Protein AF-A0A4S0JB21-F1 (afdb_monomer_lite)

Radius of gyration: 16.72 Å; chains: 1; bounding box: 45×34×40 Å

Sequence (137 aa):
QSRIVKLGFSGGGPAGYGLRRLLVDGSGNPKGILHHDERKGLASDRVVLVPGPENEVSTVRWIFNQFVKRRKTAVEIAAALNARGLVTEFGRPWTGECVGTILASEKYIGNSVWNRISHRLLQNRVRNPPGAFVRAD

pLDDT: mean 70.22, std 21.84, range [27.95, 97.19]

Structure (mmCIF, N/CA/C/O backbone):
data_AF-A0A4S0JB21-F1
#
_entry.id   AF-A0A4S0JB21-F1
#
loop_
_atom_site.group_PDB
_atom_site.id
_atom_site.type_symbol
_atom_site.label_atom_id
_atom_site.label_alt_id
_atom_site.label_comp_id
_atom_site.label_asym_id
_atom_site.label_entity_id
_atom_site.label_seq_id
_atom_site.pdbx_PDB_ins_code
_atom_site.Cartn_x
_atom_site.Cartn_y
_atom_site.Cartn_z
_atom_site.occupancy
_atom_site.B_iso_or_equiv
_atom_site.auth_seq_id
_atom_site.auth_comp_id
_atom_site.auth_asym_id
_atom_site.auth_atom_id
_atom_site.pdbx_PDB_model_num
ATOM 1 N N . GLN A 1 1 ? 19.695 9.927 -17.037 1.00 43.09 1 GLN A N 1
ATOM 2 C CA . GLN A 1 1 ? 18.755 8.783 -17.103 1.00 43.09 1 GLN A CA 1
ATOM 3 C C . GLN A 1 1 ? 17.298 9.240 -16.899 1.00 43.09 1 GLN A C 1
ATOM 5 O O . GLN A 1 1 ? 16.609 8.780 -16.003 1.00 43.09 1 GLN A O 1
ATOM 10 N N . SER A 1 2 ? 16.813 10.158 -17.742 1.00 39.12 2 SER A N 1
ATOM 11 C CA . SER A 1 2 ? 15.488 10.806 -17.646 1.00 39.12 2 SER A CA 1
ATOM 12 C C . SER A 1 2 ? 14.411 10.179 -18.548 1.00 39.12 2 SER A C 1
ATOM 14 O O . SER A 1 2 ? 13.246 10.553 -18.462 1.00 39.12 2 SER A O 1
ATOM 16 N N . ARG A 1 3 ? 14.779 9.228 -19.419 1.00 41.88 3 ARG A N 1
ATOM 17 C CA . ARG A 1 3 ? 13.874 8.648 -20.430 1.00 41.88 3 ARG A CA 1
ATOM 18 C C . ARG A 1 3 ? 13.065 7.444 -19.926 1.00 41.88 3 ARG A C 1
ATOM 20 O O . ARG A 1 3 ? 11.987 7.195 -20.437 1.00 41.88 3 ARG A O 1
ATOM 27 N N . ILE A 1 4 ? 13.558 6.728 -18.912 1.00 41.56 4 ILE A N 1
ATOM 28 C CA . ILE A 1 4 ? 12.954 5.475 -18.410 1.00 41.56 4 ILE A CA 1
ATOM 29 C C . ILE A 1 4 ? 11.757 5.756 -17.489 1.00 41.56 4 ILE A C 1
ATOM 31 O O . ILE A 1 4 ? 10.756 5.057 -17.544 1.00 41.56 4 ILE A O 1
ATOM 35 N N . VAL A 1 5 ? 11.828 6.824 -16.693 1.00 38.50 5 VAL A N 1
ATOM 36 C CA . VAL A 1 5 ? 10.748 7.234 -15.777 1.00 38.50 5 VAL A CA 1
ATOM 37 C C . VAL A 1 5 ? 9.552 7.827 -16.536 1.00 38.50 5 VAL A C 1
ATOM 39 O O . VAL A 1 5 ? 8.417 7.661 -16.112 1.00 38.50 5 VAL A O 1
ATOM 42 N N . LYS A 1 6 ? 9.790 8.454 -17.700 1.00 37.50 6 LYS A N 1
ATOM 43 C CA . LYS A 1 6 ? 8.733 9.000 -18.572 1.00 37.50 6 LYS A CA 1
ATOM 44 C C . LYS A 1 6 ? 7.831 7.932 -19.211 1.00 37.50 6 LYS A C 1
ATOM 46 O O . LYS A 1 6 ? 6.786 8.290 -19.728 1.00 37.50 6 LYS A O 1
ATOM 51 N N . LEU A 1 7 ? 8.245 6.664 -19.201 1.00 44.69 7 LEU A N 1
ATOM 52 C CA . LEU A 1 7 ? 7.552 5.553 -19.869 1.00 44.69 7 LEU A CA 1
ATOM 53 C C . LEU A 1 7 ? 6.791 4.637 -18.895 1.00 44.69 7 LEU A C 1
ATOM 55 O O . LEU A 1 7 ? 6.368 3.553 -19.273 1.00 44.69 7 LEU A O 1
ATOM 59 N N . GLY A 1 8 ? 6.640 5.052 -17.639 1.00 43.81 8 GLY A N 1
ATOM 60 C CA . GLY A 1 8 ? 5.791 4.346 -16.689 1.00 43.81 8 GLY A CA 1
ATOM 61 C C . GLY A 1 8 ? 6.456 3.193 -15.927 1.00 43.81 8 GLY A C 1
ATOM 62 O O . GLY A 1 8 ? 5.795 2.238 -15.524 1.00 43.81 8 GLY A O 1
ATOM 63 N N . PHE A 1 9 ? 7.775 3.261 -15.719 1.00 50.19 9 PHE A N 1
ATOM 64 C CA . PHE A 1 9 ? 8.541 2.140 -15.178 1.00 50.19 9 PHE A CA 1
ATOM 65 C C . PHE A 1 9 ? 9.016 2.351 -13.727 1.00 50.19 9 PHE A C 1
ATOM 67 O O . PHE A 1 9 ? 9.649 3.351 -13.389 1.00 50.19 9 PHE A O 1
ATOM 74 N N . SER A 1 10 ? 8.711 1.388 -12.852 1.00 53.31 10 SER A N 1
ATOM 75 C CA . SER A 1 10 ? 8.956 1.376 -11.406 1.00 53.31 10 SER A CA 1
ATOM 76 C C . SER A 1 10 ? 10.437 1.181 -11.056 1.00 53.31 10 SER A C 1
ATOM 78 O O . SER A 1 10 ? 11.051 0.147 -11.330 1.00 53.31 10 SER A O 1
ATOM 80 N N . GLY A 1 11 ? 11.022 2.197 -10.417 1.00 47.53 11 GLY A N 1
ATOM 81 C CA . GLY A 1 11 ? 12.382 2.186 -9.885 1.00 47.53 11 GLY A CA 1
ATOM 82 C C . GLY A 1 11 ? 12.466 1.487 -8.528 1.00 47.53 11 GLY A C 1
ATOM 83 O O . GLY A 1 11 ? 12.601 2.149 -7.509 1.00 47.53 11 GLY A O 1
ATOM 84 N N . GLY A 1 12 ? 12.379 0.157 -8.515 1.00 54.94 12 GLY A N 1
ATOM 85 C CA . GLY A 1 12 ? 12.972 -0.689 -7.465 1.00 54.94 12 GLY A CA 1
ATOM 86 C C . GLY A 1 12 ? 12.357 -0.688 -6.056 1.00 54.94 12 GLY A C 1
ATOM 87 O O . GLY A 1 12 ? 12.904 -1.370 -5.198 1.00 54.94 12 GLY A O 1
ATOM 88 N N . GLY A 1 13 ? 11.255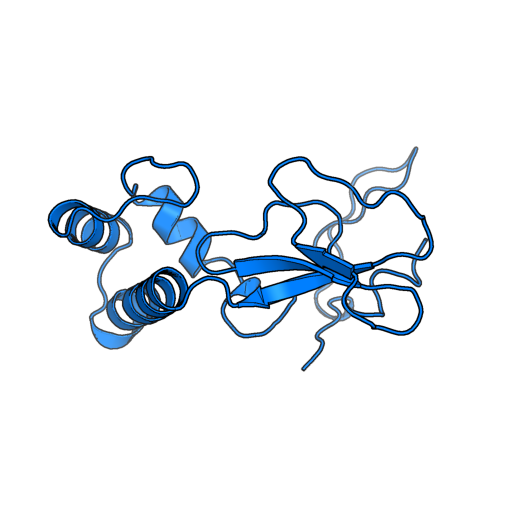 0.019 -5.792 1.00 62.56 13 GLY A N 1
ATOM 89 C CA . GLY A 1 13 ? 10.529 -0.079 -4.516 1.00 62.56 13 GLY A CA 1
ATOM 90 C C . GLY A 1 13 ? 9.603 -1.308 -4.436 1.00 62.56 13 GLY A C 1
ATOM 91 O O . GLY A 1 13 ? 9.268 -1.883 -5.478 1.00 62.56 13 GLY A O 1
ATOM 92 N N . PRO A 1 14 ? 9.153 -1.708 -3.229 1.00 67.12 14 PRO A N 1
ATOM 93 C CA . PRO A 1 14 ? 8.171 -2.779 -3.065 1.00 67.12 14 PRO A CA 1
ATOM 94 C C . PRO A 1 14 ? 6.847 -2.427 -3.759 1.00 67.12 14 PRO A C 1
ATOM 96 O O . PRO A 1 14 ? 6.443 -1.261 -3.801 1.00 67.12 14 PRO A O 1
ATOM 99 N N . ALA A 1 15 ? 6.154 -3.443 -4.285 1.00 73.19 15 ALA A N 1
ATOM 100 C CA . ALA A 1 15 ? 4.871 -3.256 -4.968 1.00 73.19 15 ALA A CA 1
ATOM 101 C C . ALA A 1 15 ? 3.828 -2.628 -4.030 1.00 73.19 15 ALA A C 1
ATOM 103 O O . ALA A 1 15 ? 3.137 -1.673 -4.390 1.00 73.19 15 ALA A O 1
ATOM 104 N N . GLY A 1 16 ? 3.805 -3.087 -2.778 1.00 82.38 16 GLY A N 1
ATOM 105 C CA . GLY A 1 16 ? 2.740 -2.842 -1.819 1.00 82.38 16 GLY A CA 1
ATOM 106 C C . GLY A 1 16 ? 1.627 -3.875 -1.917 1.00 82.38 16 GLY A C 1
ATOM 107 O O . GLY A 1 16 ? 1.407 -4.483 -2.964 1.00 82.38 16 GLY A O 1
ATOM 108 N N . TYR A 1 17 ? 0.909 -4.020 -0.813 1.00 85.56 17 TYR A N 1
ATOM 109 C CA . TYR A 1 17 ? -0.240 -4.902 -0.672 1.00 85.56 17 TYR A CA 1
ATOM 110 C C . TYR A 1 17 ? -1.274 -4.763 -1.802 1.00 85.56 17 TYR A C 1
ATOM 112 O O . TYR A 1 17 ? -1.765 -3.671 -2.069 1.00 85.56 17 TYR A O 1
ATOM 120 N N . GLY A 1 18 ? -1.645 -5.864 -2.460 1.00 84.44 18 GLY A N 1
ATOM 121 C CA . GLY A 1 18 ? -2.590 -5.840 -3.581 1.00 84.44 18 GLY A CA 1
ATOM 122 C C . GLY A 1 18 ? -1.996 -5.399 -4.917 1.00 84.44 18 GLY A C 1
ATOM 123 O O . GLY A 1 18 ? -2.740 -5.262 -5.887 1.00 84.44 18 GLY A O 1
ATOM 124 N N . LEU A 1 19 ? -0.677 -5.213 -5.003 1.00 84.06 19 LEU A N 1
ATOM 125 C CA . LEU A 1 19 ? 0.038 -4.895 -6.239 1.00 84.06 19 LEU A CA 1
ATOM 126 C C . LEU A 1 19 ? 1.179 -5.888 -6.479 1.00 84.06 19 LEU A C 1
ATOM 128 O O . LEU A 1 19 ? 1.686 -6.533 -5.558 1.00 84.06 19 LEU A O 1
ATOM 132 N N . ARG A 1 20 ? 1.604 -6.019 -7.735 1.00 84.31 20 ARG A N 1
ATOM 133 C CA . ARG A 1 20 ? 2.756 -6.830 -8.151 1.00 84.31 20 ARG A CA 1
ATOM 134 C C . ARG A 1 20 ? 3.663 -6.041 -9.082 1.00 84.31 20 ARG A C 1
ATOM 136 O O . ARG A 1 20 ? 3.207 -5.172 -9.819 1.00 84.31 20 ARG A O 1
ATOM 143 N N . ARG A 1 21 ? 4.960 -6.350 -9.039 1.00 83.38 21 ARG A N 1
ATOM 144 C CA . ARG A 1 21 ? 5.977 -5.795 -9.942 1.00 83.38 21 ARG A CA 1
ATOM 145 C C . ARG A 1 21 ? 6.089 -6.711 -11.155 1.00 83.38 21 ARG A C 1
ATOM 147 O O . ARG A 1 21 ? 6.723 -7.750 -11.062 1.00 83.38 21 ARG A O 1
ATOM 154 N N . LEU A 1 22 ? 5.486 -6.348 -12.277 1.00 78.44 22 LEU A N 1
ATOM 155 C CA . LEU A 1 22 ? 5.609 -7.093 -13.529 1.00 78.44 22 LEU A CA 1
ATOM 156 C C . LEU A 1 22 ? 6.830 -6.591 -14.306 1.00 78.44 22 LEU A C 1
ATOM 158 O O . LEU A 1 22 ? 6.912 -5.411 -14.638 1.00 78.44 22 LEU A O 1
ATOM 162 N N . LEU A 1 23 ? 7.777 -7.479 -14.596 1.00 78.81 23 LEU A N 1
ATOM 163 C CA . LEU A 1 23 ? 8.865 -7.238 -15.536 1.00 78.81 23 LEU A CA 1
ATOM 164 C C . LEU A 1 23 ? 8.306 -7.289 -16.960 1.00 78.81 23 LEU A C 1
ATOM 166 O O . LEU A 1 23 ? 7.667 -8.271 -17.337 1.00 78.81 23 LEU A O 1
ATOM 170 N N . VAL A 1 24 ? 8.584 -6.262 -17.754 1.00 72.75 24 VAL A N 1
ATOM 171 C CA . VAL A 1 24 ? 8.277 -6.207 -19.185 1.00 72.75 24 VAL A CA 1
ATOM 172 C C . VAL A 1 24 ? 9.548 -5.918 -19.984 1.00 72.75 24 VAL A C 1
ATOM 174 O O . VAL A 1 24 ? 10.487 -5.297 -19.473 1.00 72.75 24 VAL A O 1
ATOM 177 N N . ASP A 1 25 ? 9.614 -6.406 -21.219 1.00 71.69 25 ASP A N 1
ATOM 178 C CA . ASP A 1 25 ? 10.735 -6.143 -22.123 1.00 71.69 25 ASP A CA 1
ATOM 179 C C . ASP A 1 25 ? 10.706 -4.701 -22.684 1.00 71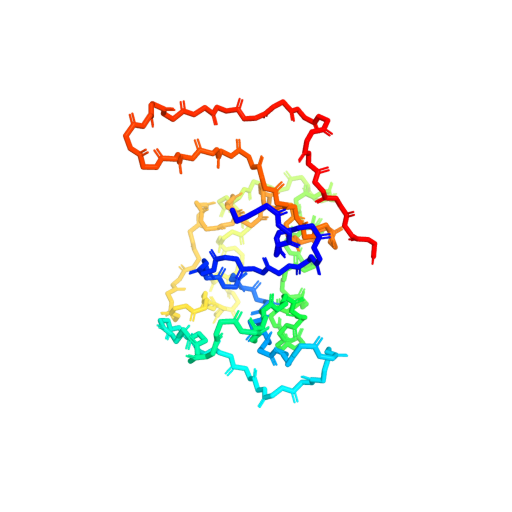.69 25 ASP A C 1
ATOM 181 O O . ASP A 1 25 ? 9.866 -3.873 -22.324 1.00 71.69 25 ASP A O 1
ATOM 185 N N . GLY A 1 26 ? 11.655 -4.374 -23.567 1.00 63.12 26 GLY A N 1
ATOM 186 C CA . GLY A 1 26 ? 11.712 -3.063 -24.226 1.00 63.12 26 GLY A CA 1
ATOM 187 C C . GLY A 1 26 ? 10.542 -2.769 -25.178 1.00 63.12 26 GLY A C 1
ATOM 188 O O . GLY A 1 26 ? 10.343 -1.606 -25.524 1.00 63.12 26 GLY A O 1
ATOM 189 N N . SER A 1 27 ? 9.784 -3.796 -25.564 1.00 64.44 27 SER A N 1
ATOM 190 C CA . SER A 1 27 ? 8.606 -3.740 -26.436 1.00 64.44 27 SER A CA 1
ATOM 191 C C . SER A 1 27 ? 7.291 -3.730 -25.643 1.00 64.44 27 SER A C 1
ATOM 193 O O . SER A 1 27 ? 6.231 -3.538 -26.229 1.00 64.44 27 SER A O 1
ATOM 195 N N . GLY A 1 28 ? 7.350 -3.908 -24.317 1.00 58.78 28 GLY A N 1
ATOM 196 C CA . GLY A 1 28 ? 6.191 -3.956 -23.427 1.00 58.78 28 GLY A CA 1
ATOM 197 C C . GLY A 1 28 ? 5.628 -5.358 -23.175 1.00 58.78 28 GLY A C 1
ATOM 198 O O . GLY A 1 28 ? 4.615 -5.474 -22.489 1.00 58.78 28 GLY A O 1
ATOM 199 N N . ASN A 1 29 ? 6.268 -6.425 -23.664 1.00 68.75 29 ASN A N 1
ATOM 200 C CA . ASN A 1 29 ? 5.788 -7.788 -23.438 1.00 68.75 29 ASN A CA 1
ATOM 201 C C . ASN A 1 29 ? 6.099 -8.257 -22.009 1.00 68.75 29 ASN A C 1
ATOM 203 O O . ASN A 1 29 ? 7.217 -8.039 -21.527 1.00 68.75 29 ASN A O 1
ATOM 207 N N . PRO A 1 30 ? 5.158 -8.937 -21.330 1.00 73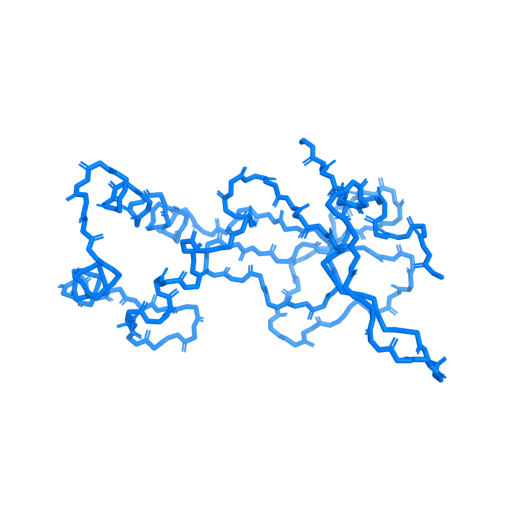.50 30 PRO A N 1
ATOM 208 C CA . PRO A 1 30 ? 5.370 -9.459 -19.986 1.00 73.50 30 PRO A CA 1
ATOM 209 C C . PRO A 1 30 ? 6.424 -10.571 -19.975 1.00 73.50 30 PRO A C 1
ATOM 211 O O . PRO A 1 30 ? 6.335 -11.537 -20.728 1.00 73.50 30 PRO A O 1
ATOM 214 N N . LYS A 1 31 ? 7.407 -10.448 -19.078 1.00 77.00 31 LYS A N 1
ATOM 215 C CA . LYS A 1 31 ? 8.463 -11.449 -18.844 1.00 77.00 31 LYS A CA 1
ATOM 216 C C . LYS A 1 31 ? 8.241 -12.258 -17.568 1.00 77.00 31 LYS A C 1
ATOM 218 O O . LYS A 1 31 ? 8.690 -13.393 -17.489 1.00 77.00 31 LYS A O 1
ATOM 223 N N . GLY A 1 32 ? 7.582 -11.675 -16.568 1.00 81.25 32 GLY A N 1
ATOM 224 C CA . GLY A 1 32 ? 7.302 -12.349 -15.299 1.00 81.25 32 GLY A CA 1
ATOM 225 C C . GLY A 1 32 ? 7.162 -11.388 -14.126 1.00 81.25 32 GLY A C 1
ATOM 226 O O . GLY A 1 32 ? 7.455 -10.200 -14.240 1.00 81.25 32 GLY A O 1
ATOM 227 N N . ILE A 1 33 ? 6.695 -11.895 -12.988 1.00 82.81 33 ILE A N 1
ATOM 228 C CA . ILE A 1 33 ? 6.575 -11.112 -11.755 1.00 82.81 33 ILE A CA 1
ATOM 229 C C . ILE A 1 33 ? 7.924 -11.102 -11.035 1.00 82.81 33 ILE A C 1
ATOM 231 O O . ILE A 1 33 ? 8.498 -12.156 -10.802 1.00 82.81 33 ILE A O 1
ATOM 235 N N . LEU A 1 34 ? 8.406 -9.914 -10.667 1.00 78.94 34 LEU A N 1
ATOM 236 C CA . LEU A 1 34 ? 9.540 -9.754 -9.764 1.00 78.94 34 LEU A CA 1
ATOM 237 C C . LEU A 1 34 ? 9.065 -9.890 -8.321 1.00 78.94 34 LEU A C 1
ATOM 239 O O . LEU A 1 34 ? 8.232 -9.103 -7.848 1.00 78.94 34 LEU A O 1
ATOM 243 N N . HIS A 1 35 ? 9.647 -10.845 -7.613 1.00 76.50 35 HIS A N 1
ATOM 244 C CA . HIS A 1 35 ? 9.463 -11.028 -6.186 1.00 76.50 35 HIS A CA 1
ATOM 245 C C . HIS A 1 35 ? 10.171 -9.929 -5.378 1.00 76.50 35 HIS A C 1
ATOM 247 O O . HIS A 1 35 ? 10.782 -8.989 -5.908 1.00 76.50 35 HIS A O 1
ATOM 253 N N . HIS A 1 36 ? 10.014 -10.004 -4.057 1.00 66.62 36 HIS A N 1
ATOM 254 C CA . HIS A 1 36 ? 10.733 -9.139 -3.131 1.00 66.62 36 HIS A CA 1
ATOM 255 C C . HIS A 1 36 ? 12.245 -9.243 -3.390 1.00 66.62 36 HIS A C 1
ATOM 257 O O . HIS A 1 36 ? 12.743 -10.323 -3.688 1.00 66.62 36 HIS A O 1
ATOM 263 N N . ASP A 1 37 ? 12.943 -8.107 -3.364 1.00 67.44 37 ASP A N 1
ATOM 264 C CA . ASP A 1 37 ? 14.381 -7.958 -3.653 1.00 67.44 37 ASP A CA 1
ATOM 265 C C . ASP A 1 37 ? 14.879 -8.334 -5.057 1.00 67.44 37 ASP A C 1
ATOM 267 O O . ASP A 1 37 ? 16.007 -7.988 -5.421 1.00 67.44 37 ASP A O 1
ATOM 271 N N . GLU A 1 38 ? 14.034 -8.915 -5.908 1.00 70.94 38 GLU A N 1
ATOM 272 C CA . GLU A 1 38 ? 14.410 -9.185 -7.288 1.00 70.94 38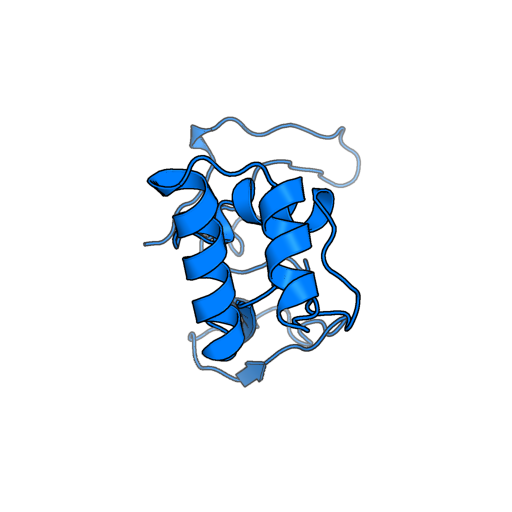 GLU A CA 1
ATOM 273 C C . GLU A 1 38 ? 14.541 -7.890 -8.097 1.00 70.94 38 GLU A C 1
ATOM 275 O O . GLU A 1 38 ? 13.709 -6.962 -8.057 1.00 70.94 38 GLU A O 1
ATOM 280 N N . ARG A 1 39 ? 15.628 -7.831 -8.864 1.00 66.75 39 ARG A N 1
ATOM 281 C CA . ARG A 1 39 ? 15.978 -6.718 -9.743 1.00 66.75 39 ARG A CA 1
ATOM 282 C C . ARG A 1 39 ? 15.949 -7.202 -11.182 1.00 66.75 39 ARG A C 1
ATOM 284 O O . ARG A 1 39 ? 16.258 -8.351 -11.474 1.00 66.75 39 ARG A O 1
ATOM 291 N N . LYS A 1 40 ? 15.620 -6.294 -12.096 1.00 69.44 40 LYS A N 1
ATOM 292 C CA . LYS A 1 40 ? 15.747 -6.570 -13.526 1.00 69.44 40 LYS A CA 1
ATOM 293 C C . LYS A 1 40 ? 17.208 -6.880 -13.875 1.00 69.44 40 LYS A C 1
ATOM 295 O O . LYS A 1 40 ? 18.105 -6.162 -13.434 1.00 69.44 40 LYS A O 1
ATOM 300 N N . GLY A 1 41 ? 17.427 -7.914 -14.683 1.00 67.75 41 GLY A N 1
ATOM 301 C CA . GLY A 1 41 ? 18.764 -8.284 -15.154 1.00 67.75 41 GLY A CA 1
ATOM 302 C C . GLY A 1 41 ? 19.265 -7.392 -16.292 1.00 67.75 41 GLY A C 1
ATOM 303 O O . GLY A 1 41 ? 20.449 -7.080 -16.358 1.00 67.75 41 GLY A O 1
ATOM 304 N N . LEU A 1 42 ? 18.364 -6.928 -17.166 1.00 67.88 42 LEU A N 1
ATOM 305 C CA . LEU A 1 42 ? 18.717 -6.090 -18.313 1.00 67.88 42 LEU A CA 1
ATOM 306 C C . LEU A 1 42 ? 18.338 -4.622 -18.092 1.00 67.88 42 LEU A C 1
ATOM 308 O O . LEU A 1 42 ? 17.294 -4.279 -17.531 1.00 67.88 42 LEU A O 1
ATOM 312 N N . ALA A 1 43 ? 19.176 -3.718 -18.598 1.00 66.69 43 ALA A N 1
ATOM 313 C CA . ALA A 1 43 ? 18.899 -2.285 -18.562 1.00 66.69 43 ALA A CA 1
ATOM 314 C C . ALA A 1 43 ? 17.700 -1.891 -19.450 1.00 66.69 43 ALA A C 1
ATOM 316 O O . ALA A 1 43 ? 16.997 -0.925 -19.123 1.00 66.69 43 ALA A O 1
ATOM 317 N N . SER A 1 44 ? 17.469 -2.633 -20.541 1.00 68.19 44 SER A N 1
ATOM 318 C CA . SER A 1 44 ? 16.340 -2.480 -21.470 1.00 68.19 44 SER A CA 1
ATOM 319 C C . SER A 1 44 ? 15.013 -2.861 -20.828 1.00 68.19 44 SER A C 1
ATOM 321 O O . SER A 1 44 ? 14.043 -2.132 -21.021 1.00 68.19 44 SER A O 1
ATOM 323 N N . ASP A 1 45 ? 15.008 -3.910 -20.004 1.00 67.44 45 ASP A N 1
ATOM 324 C CA . ASP A 1 45 ? 13.831 -4.353 -19.269 1.00 67.44 45 ASP A CA 1
ATOM 325 C C . ASP A 1 45 ? 13.297 -3.251 -18.354 1.00 67.44 45 ASP A C 1
ATOM 327 O O . ASP A 1 45 ? 13.996 -2.320 -17.908 1.00 67.44 45 ASP A O 1
ATOM 331 N N . ARG A 1 46 ? 12.013 -3.378 -18.070 1.00 66.88 46 ARG A N 1
ATOM 332 C CA . ARG A 1 46 ? 11.187 -2.387 -17.416 1.00 66.88 46 ARG A CA 1
ATOM 333 C C . ARG A 1 46 ? 10.273 -3.052 -16.398 1.00 66.88 46 ARG A C 1
ATOM 335 O O . ARG A 1 46 ? 10.033 -4.244 -16.481 1.00 66.88 46 ARG A O 1
ATOM 342 N N . VAL A 1 47 ? 9.790 -2.301 -15.413 1.00 70.88 47 VAL A N 1
ATOM 343 C CA . VAL A 1 47 ? 8.928 -2.847 -14.352 1.00 70.88 47 VAL A CA 1
ATOM 344 C C . VAL A 1 47 ? 7.660 -2.019 -14.280 1.00 70.88 47 VAL A C 1
ATOM 346 O O . VAL A 1 47 ? 7.765 -0.811 -14.125 1.00 70.88 47 VAL A O 1
ATOM 349 N N . VAL A 1 48 ? 6.488 -2.632 -14.350 1.00 72.00 48 VAL A N 1
ATOM 350 C CA . VAL A 1 48 ? 5.189 -1.963 -14.179 1.00 72.00 48 VAL A CA 1
ATOM 351 C C . VAL A 1 48 ? 4.478 -2.512 -12.943 1.00 72.00 48 VAL A C 1
ATOM 353 O O . VAL A 1 48 ? 4.751 -3.635 -12.515 1.00 72.00 48 VAL A O 1
ATOM 356 N N . LEU A 1 49 ? 3.612 -1.708 -12.322 1.00 75.06 49 LEU A N 1
ATOM 357 C CA . LEU A 1 49 ? 2.758 -2.179 -11.233 1.00 75.06 49 LEU A CA 1
ATOM 358 C C . LEU A 1 49 ? 1.455 -2.705 -11.821 1.00 75.06 49 LEU A C 1
ATOM 360 O O . LEU A 1 49 ? 0.768 -1.989 -12.540 1.00 75.06 49 LEU A O 1
ATOM 364 N N . VAL A 1 50 ? 1.126 -3.948 -11.498 1.00 74.50 50 VAL A N 1
ATOM 365 C CA . VAL A 1 50 ? -0.135 -4.580 -11.893 1.00 74.50 50 VAL A CA 1
ATOM 366 C C . VAL A 1 50 ? -0.926 -4.982 -10.652 1.00 74.50 50 VAL A C 1
ATOM 368 O O . VAL A 1 50 ? -0.323 -5.172 -9.589 1.00 74.50 50 VAL A O 1
ATOM 371 N N . PRO A 1 51 ? -2.260 -5.114 -10.751 1.00 79.00 51 PRO A N 1
ATOM 372 C CA . PRO A 1 51 ? -3.060 -5.682 -9.677 1.00 79.00 51 PRO A CA 1
ATOM 373 C C . PRO A 1 51 ? -2.519 -7.049 -9.246 1.00 79.00 51 PRO A C 1
ATOM 375 O O . PRO A 1 51 ? -2.133 -7.874 -10.076 1.00 79.00 51 PRO A O 1
ATOM 378 N N . GLY A 1 52 ? -2.457 -7.263 -7.935 1.00 82.69 52 GLY A N 1
ATOM 379 C CA . GLY A 1 52 ? -2.138 -8.559 -7.353 1.00 82.69 52 GLY A CA 1
ATOM 380 C C . GLY A 1 52 ? -3.353 -9.489 -7.276 1.00 82.69 52 GLY A C 1
ATOM 381 O O . GLY A 1 52 ? -4.356 -9.269 -7.954 1.00 82.69 52 GLY A O 1
ATOM 382 N N . PRO A 1 53 ? -3.273 -10.526 -6.429 1.00 86.69 53 PRO A N 1
ATOM 383 C CA . PRO A 1 53 ? -4.371 -11.434 -6.140 1.00 86.69 53 PRO A CA 1
ATOM 384 C C . PRO A 1 53 ? -5.657 -10.697 -5.762 1.00 86.69 53 PRO A C 1
ATOM 386 O O . PRO A 1 53 ? -5.640 -9.709 -5.022 1.00 86.69 53 PRO A O 1
ATOM 389 N N . GLU A 1 54 ? -6.787 -11.197 -6.257 1.00 80.75 54 GLU A N 1
ATOM 390 C CA . GLU A 1 54 ? -8.084 -10.532 -6.128 1.00 80.75 54 GLU A CA 1
ATOM 391 C C . GLU A 1 54 ? -8.509 -10.320 -4.668 1.00 80.75 54 GLU A C 1
ATOM 393 O O . GLU A 1 54 ? -9.121 -9.302 -4.341 1.00 80.75 54 GLU A O 1
ATOM 398 N N . ASN A 1 55 ? -8.128 -11.227 -3.767 1.00 86.62 55 ASN A N 1
ATOM 399 C CA . ASN A 1 55 ? -8.350 -11.095 -2.328 1.00 86.62 55 ASN A CA 1
ATOM 400 C C . ASN A 1 55 ? -7.610 -9.883 -1.732 1.00 86.62 55 ASN A C 1
ATOM 402 O O . ASN A 1 55 ? -8.186 -9.133 -0.936 1.00 86.62 55 ASN A O 1
ATOM 406 N N . GLU A 1 56 ? -6.361 -9.645 -2.136 1.00 89.88 56 GLU A N 1
ATOM 407 C CA . GLU A 1 56 ? -5.591 -8.482 -1.686 1.00 89.88 56 GLU A CA 1
ATOM 408 C C . GLU A 1 56 ? -6.162 -7.189 -2.282 1.00 89.88 56 GLU A C 1
ATOM 410 O O . GLU A 1 56 ? -6.396 -6.219 -1.560 1.00 89.88 56 GLU A O 1
ATOM 415 N N . VAL A 1 57 ? -6.469 -7.183 -3.584 1.00 86.25 57 VAL A N 1
ATOM 416 C CA . VAL A 1 57 ? -7.071 -6.028 -4.275 1.00 86.25 57 VAL A CA 1
ATOM 417 C C . VAL A 1 57 ? -8.419 -5.657 -3.649 1.00 86.25 57 VAL A C 1
ATOM 419 O O . VAL A 1 57 ? -8.696 -4.484 -3.388 1.00 86.25 57 VAL A O 1
ATOM 422 N N . SER A 1 58 ? -9.255 -6.652 -3.355 1.00 85.44 58 SER A N 1
ATOM 423 C CA . SER A 1 58 ? -10.547 -6.460 -2.689 1.00 85.44 58 SER A CA 1
ATOM 424 C C . SER A 1 58 ? -10.385 -5.898 -1.280 1.00 85.44 58 SER A C 1
ATOM 426 O O . SER A 1 58 ? -11.151 -5.024 -0.871 1.00 85.44 58 SER A O 1
ATOM 428 N N . THR A 1 59 ? -9.348 -6.323 -0.561 1.00 91.44 59 THR A N 1
ATOM 429 C CA . THR A 1 59 ? -9.006 -5.778 0.757 1.00 91.44 59 THR A CA 1
ATOM 430 C C . THR A 1 59 ? -8.587 -4.310 0.663 1.00 91.44 59 THR A C 1
ATOM 432 O O . THR A 1 59 ? -9.076 -3.496 1.445 1.00 91.44 59 THR A O 1
ATOM 435 N N . VAL A 1 60 ?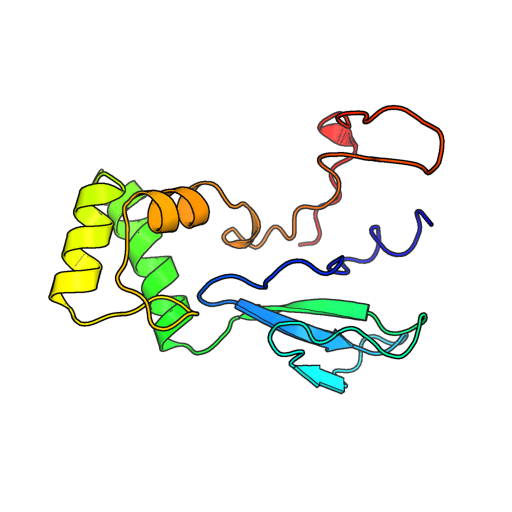 -7.777 -3.924 -0.330 1.00 89.19 60 VAL A N 1
ATOM 436 C CA . VAL A 1 60 ? -7.433 -2.510 -0.569 1.00 89.19 60 VAL A CA 1
ATOM 437 C C . VAL A 1 60 ? -8.684 -1.682 -0.866 1.00 89.19 60 VAL A C 1
ATOM 439 O O . VAL A 1 60 ? -8.910 -0.654 -0.225 1.00 89.19 60 VAL A O 1
ATOM 442 N N . ARG A 1 61 ? -9.552 -2.140 -1.777 1.00 87.44 61 ARG A N 1
ATOM 443 C CA . ARG A 1 61 ? -10.831 -1.461 -2.065 1.00 87.44 61 ARG A CA 1
ATOM 444 C C . ARG A 1 61 ? -11.684 -1.310 -0.807 1.00 87.44 61 ARG A C 1
ATOM 446 O O . ARG A 1 61 ? -12.292 -0.261 -0.587 1.00 87.44 61 ARG A O 1
ATOM 453 N N . TRP A 1 62 ? -11.713 -2.341 0.035 1.00 92.56 62 TRP A N 1
ATOM 454 C CA . TRP A 1 62 ? -12.425 -2.309 1.304 1.00 92.56 62 TRP A CA 1
ATOM 455 C C . TRP A 1 62 ? -11.834 -1.272 2.272 1.00 92.56 62 TRP A C 1
ATOM 457 O O . TRP A 1 62 ? -12.604 -0.503 2.848 1.00 92.56 62 TRP A O 1
ATOM 467 N N . ILE A 1 63 ? -10.504 -1.180 2.400 1.00 91.94 63 ILE A N 1
ATOM 468 C CA . ILE A 1 63 ? -9.809 -0.168 3.219 1.00 91.94 63 ILE A CA 1
ATOM 469 C C . ILE A 1 63 ? -10.233 1.246 2.804 1.00 91.94 63 ILE A C 1
ATOM 471 O O . ILE A 1 63 ? -10.704 2.019 3.642 1.00 91.94 63 ILE A O 1
ATOM 475 N N . PHE A 1 64 ? -10.147 1.568 1.509 1.00 88.12 64 PHE A N 1
ATOM 476 C CA . PHE A 1 64 ? -10.559 2.880 0.999 1.00 88.12 64 PHE A CA 1
ATOM 477 C C . PHE A 1 64 ? -12.047 3.148 1.243 1.00 88.12 64 PHE A C 1
ATOM 479 O O . PHE A 1 64 ? -12.420 4.253 1.629 1.00 88.12 64 PHE A O 1
ATOM 486 N N . ASN A 1 65 ? -12.911 2.141 1.095 1.00 89.62 65 ASN A N 1
ATOM 487 C CA . ASN A 1 65 ? -14.333 2.277 1.401 1.00 89.62 65 ASN A CA 1
ATOM 488 C C . ASN A 1 65 ? -14.581 2.593 2.887 1.00 89.62 65 ASN A C 1
ATOM 490 O O . ASN A 1 65 ? -15.374 3.484 3.194 1.00 89.62 65 ASN A O 1
ATOM 494 N N . GLN A 1 66 ? -13.888 1.913 3.809 1.00 92.25 66 GLN A N 1
ATOM 495 C CA . GLN A 1 66 ? -14.003 2.195 5.242 1.00 92.25 66 GLN A CA 1
ATOM 496 C C . GLN A 1 66 ? -13.537 3.610 5.588 1.00 92.25 66 GLN A C 1
ATOM 498 O O . GLN A 1 66 ? -14.189 4.296 6.372 1.00 92.25 66 GLN A O 1
ATOM 503 N N . PHE A 1 67 ? -12.443 4.061 4.982 1.00 91.25 67 PHE A N 1
ATOM 504 C CA . PHE A 1 67 ? -11.922 5.397 5.226 1.00 91.25 67 PHE A CA 1
ATOM 505 C C . PHE A 1 67 ? -12.843 6.483 4.645 1.00 91.25 67 PHE A C 1
ATOM 507 O O . PHE A 1 67 ? -13.270 7.393 5.352 1.00 91.25 67 PHE A O 1
ATOM 514 N N . VAL A 1 68 ? -13.222 6.362 3.368 1.00 88.50 68 VAL A N 1
ATOM 515 C CA . VAL A 1 68 ? -13.987 7.393 2.649 1.00 88.50 68 VAL A CA 1
ATOM 516 C C . VAL A 1 68 ? -15.457 7.408 3.063 1.00 88.50 68 VAL A C 1
ATOM 518 O O . VAL A 1 68 ? -15.979 8.462 3.416 1.00 88.50 68 VAL A O 1
ATOM 521 N N . LYS A 1 69 ? -16.136 6.252 3.027 1.00 88.88 69 LYS A N 1
ATOM 522 C CA . LYS A 1 69 ? -17.589 6.172 3.260 1.00 88.88 69 LYS A CA 1
ATOM 523 C C . LYS A 1 69 ? -17.946 6.044 4.733 1.00 88.88 69 LYS A C 1
ATOM 525 O O . LYS A 1 69 ? -18.982 6.547 5.148 1.00 88.88 69 LYS A O 1
ATOM 530 N N . ARG A 1 70 ? -17.130 5.330 5.514 1.00 90.25 70 ARG A N 1
ATOM 531 C CA . ARG A 1 70 ? -17.412 5.060 6.936 1.00 90.25 70 ARG A CA 1
ATOM 532 C C . ARG A 1 70 ? -16.627 5.957 7.893 1.00 90.25 70 ARG A C 1
ATOM 534 O O . ARG A 1 70 ? -16.848 5.845 9.090 1.00 90.25 70 ARG A O 1
ATOM 541 N N . ARG A 1 71 ? -15.749 6.832 7.378 1.00 92.75 71 ARG A N 1
ATOM 542 C CA . ARG A 1 71 ? -14.934 7.787 8.155 1.00 92.75 71 ARG A CA 1
ATOM 543 C C . ARG A 1 71 ? -14.109 7.137 9.272 1.00 92.75 71 ARG A C 1
ATOM 545 O O . ARG A 1 71 ? -13.772 7.799 10.246 1.00 92.75 71 ARG A O 1
ATOM 552 N N . LYS A 1 72 ? -13.771 5.852 9.124 1.00 93.69 72 LYS A N 1
ATOM 553 C CA . LYS A 1 72 ? -12.950 5.132 10.103 1.00 93.69 72 LYS A CA 1
ATOM 554 C C . LYS A 1 72 ? -11.507 5.611 10.056 1.00 93.69 72 LYS A C 1
ATOM 556 O O . LYS A 1 72 ? -10.965 5.875 8.982 1.00 93.69 72 LYS A O 1
ATOM 561 N N . THR A 1 73 ? -10.870 5.649 11.214 1.00 95.81 73 THR A N 1
ATOM 562 C CA . THR A 1 73 ? -9.440 5.910 11.363 1.00 95.81 73 THR A CA 1
ATOM 563 C C . THR A 1 73 ? -8.604 4.723 10.880 1.00 95.81 73 THR A C 1
ATOM 565 O O . THR A 1 73 ? -9.066 3.581 10.821 1.00 95.81 73 THR A O 1
ATOM 568 N N . ALA A 1 74 ? -7.329 4.971 10.570 1.00 94.06 74 ALA A N 1
ATOM 569 C CA . ALA A 1 74 ? -6.407 3.913 10.158 1.00 94.06 74 ALA A CA 1
ATOM 570 C C . ALA A 1 74 ? -6.252 2.810 11.227 1.00 94.06 74 ALA A C 1
ATOM 572 O O . ALA A 1 74 ? -6.115 1.637 10.882 1.00 94.06 74 ALA A O 1
ATOM 573 N N . VAL A 1 75 ? -6.331 3.170 12.514 1.00 96.81 75 VAL A N 1
ATOM 574 C CA . VAL A 1 75 ? -6.255 2.227 13.643 1.00 96.81 75 VAL A CA 1
ATOM 575 C C . VAL A 1 75 ? -7.494 1.332 13.705 1.00 96.81 75 VAL A C 1
ATOM 577 O O . VAL A 1 75 ? -7.361 0.116 13.808 1.00 96.81 75 VAL A O 1
ATOM 580 N N . GLU A 1 76 ? -8.696 1.897 13.569 1.00 96.69 76 GLU A N 1
ATOM 581 C CA . GLU A 1 76 ? -9.944 1.116 13.545 1.00 96.69 76 GLU A CA 1
ATOM 582 C C . GLU A 1 76 ? -10.010 0.174 12.340 1.00 96.69 76 GLU A C 1
ATOM 584 O O . GLU A 1 76 ? -10.490 -0.956 12.441 1.00 96.69 76 GLU A O 1
ATOM 589 N N . ILE A 1 77 ? -9.513 0.627 11.186 1.00 96.69 77 ILE A N 1
ATOM 590 C CA . ILE A 1 77 ? -9.414 -0.205 9.986 1.00 96.69 77 ILE A CA 1
ATOM 591 C C . ILE A 1 77 ? -8.431 -1.358 10.223 1.00 96.69 77 ILE A C 1
ATOM 593 O O . ILE A 1 77 ? -8.770 -2.500 9.917 1.00 96.69 77 ILE A O 1
ATOM 597 N N . ALA A 1 78 ? -7.257 -1.095 10.804 1.00 96.50 78 ALA A N 1
ATOM 598 C CA . ALA A 1 78 ? -6.277 -2.131 11.128 1.00 96.50 78 ALA A CA 1
ATOM 599 C C . ALA A 1 78 ? -6.844 -3.175 12.104 1.00 96.50 78 ALA A C 1
ATOM 601 O O . ALA A 1 78 ? -6.728 -4.375 11.860 1.00 96.50 78 ALA A O 1
ATOM 602 N N . ALA A 1 79 ? -7.534 -2.732 13.159 1.00 97.19 79 ALA A N 1
ATOM 603 C CA . ALA A 1 79 ? -8.200 -3.623 14.106 1.00 97.19 79 ALA A CA 1
ATOM 604 C C . ALA A 1 79 ? -9.246 -4.514 13.413 1.00 97.19 79 ALA A C 1
ATOM 606 O O . ALA A 1 79 ? -9.285 -5.721 13.640 1.00 97.19 79 ALA A O 1
ATOM 607 N N . ALA A 1 80 ? -10.048 -3.945 12.509 1.00 96.75 80 ALA A N 1
ATOM 608 C CA . ALA A 1 80 ? -11.045 -4.696 11.754 1.00 96.75 80 ALA A CA 1
ATOM 609 C C . ALA A 1 80 ? -10.433 -5.701 10.757 1.00 96.75 80 ALA A C 1
ATOM 611 O O . ALA A 1 80 ? -11.029 -6.750 10.520 1.00 96.75 80 ALA A O 1
ATOM 612 N N . LEU A 1 81 ? -9.264 -5.411 10.176 1.00 95.50 81 LEU A N 1
ATOM 613 C CA . LEU A 1 81 ? -8.533 -6.362 9.329 1.00 95.50 81 LEU A CA 1
ATOM 614 C C . LEU A 1 81 ? -7.973 -7.526 10.154 1.00 95.50 81 LEU A C 1
ATOM 616 O O . LEU A 1 81 ? -8.144 -8.681 9.770 1.00 95.50 81 LEU A O 1
ATOM 620 N N . ASN A 1 82 ? -7.388 -7.230 11.316 1.00 96.56 82 ASN A N 1
ATOM 621 C CA . ASN A 1 82 ? -6.860 -8.247 12.228 1.00 96.56 82 ASN A CA 1
ATOM 622 C C . ASN A 1 82 ? -7.967 -9.148 12.789 1.00 96.56 82 ASN A C 1
ATOM 624 O O . ASN A 1 82 ? -7.797 -10.361 12.843 1.00 96.56 82 ASN A O 1
ATOM 628 N N . ALA A 1 83 ? -9.133 -8.586 13.126 1.00 95.81 83 ALA A N 1
ATOM 629 C CA . ALA A 1 83 ? -10.296 -9.358 13.572 1.00 95.81 83 ALA A CA 1
ATOM 630 C C . ALA A 1 83 ? -10.822 -10.337 12.504 1.00 95.81 83 ALA A C 1
ATOM 632 O O . ALA A 1 83 ? -11.485 -11.315 12.833 1.00 95.81 83 ALA A O 1
ATOM 633 N N . ARG A 1 84 ? -10.518 -10.095 11.222 1.00 93.88 84 ARG A N 1
ATOM 634 C CA . ARG A 1 84 ? -10.838 -10.995 10.100 1.00 93.88 84 ARG A CA 1
ATOM 635 C C . ARG A 1 84 ? -9.744 -12.027 9.821 1.00 93.88 84 ARG A C 1
ATOM 637 O O . ARG A 1 84 ? -9.868 -12.774 8.858 1.00 93.88 84 ARG A O 1
ATOM 644 N N . GLY A 1 85 ? -8.662 -12.032 10.601 1.00 93.50 85 GLY A N 1
ATOM 645 C CA . GLY A 1 85 ? -7.508 -12.904 10.382 1.00 93.50 85 GLY A CA 1
ATOM 646 C C . GLY A 1 85 ? -6.682 -12.549 9.142 1.00 93.50 85 GLY A C 1
ATOM 647 O O . GLY A 1 85 ? -5.901 -13.374 8.676 1.00 93.50 85 GLY A O 1
ATOM 648 N N . LEU A 1 86 ? -6.846 -11.344 8.581 1.00 92.75 86 LEU A N 1
ATOM 649 C CA . LEU A 1 86 ? -6.061 -10.913 7.427 1.00 92.75 86 LEU A CA 1
ATOM 650 C C . LEU A 1 86 ? -4.672 -10.456 7.865 1.00 92.75 86 LEU A C 1
ATOM 652 O O . LEU A 1 86 ? -4.510 -9.785 8.883 1.00 92.75 86 LEU A O 1
ATOM 656 N N . VAL A 1 87 ? -3.678 -10.757 7.034 1.00 92.12 87 VAL A N 1
ATOM 657 C CA . VAL A 1 87 ? -2.284 -10.350 7.233 1.00 92.12 87 VAL A CA 1
ATOM 658 C C . VAL A 1 87 ? -1.799 -9.480 6.078 1.00 92.12 87 VAL A C 1
ATOM 660 O O . VAL A 1 87 ? -2.377 -9.469 4.989 1.00 92.12 87 VAL A O 1
ATOM 663 N N . THR A 1 88 ? -0.748 -8.712 6.344 1.00 89.00 88 THR A N 1
ATOM 664 C CA . THR A 1 88 ? -0.039 -7.890 5.355 1.00 89.00 88 THR A CA 1
ATOM 665 C C . THR A 1 88 ? 0.767 -8.751 4.374 1.00 89.00 88 THR A C 1
ATOM 667 O O . THR A 1 88 ? 0.894 -9.961 4.546 1.00 89.00 88 THR A O 1
ATOM 670 N N . GLU A 1 89 ? 1.374 -8.118 3.364 1.00 81.00 89 GLU A N 1
ATOM 671 C CA . GLU A 1 89 ? 2.206 -8.785 2.342 1.00 81.00 89 GLU A CA 1
ATOM 672 C C . GLU A 1 89 ? 3.420 -9.524 2.933 1.00 81.00 89 GLU A C 1
ATOM 674 O O . GLU A 1 89 ? 3.953 -10.438 2.316 1.00 81.00 89 GLU A O 1
ATOM 679 N N . PHE A 1 90 ? 3.824 -9.157 4.154 1.00 82.25 90 PHE A N 1
ATOM 680 C CA . PHE A 1 90 ? 4.929 -9.770 4.893 1.00 82.25 90 PHE A CA 1
ATOM 681 C C . PHE A 1 90 ? 4.468 -10.806 5.930 1.00 82.25 90 PHE A C 1
ATOM 683 O O . PHE A 1 90 ? 5.247 -11.179 6.805 1.00 82.25 90 PHE A O 1
ATOM 690 N N . GLY A 1 91 ? 3.193 -11.213 5.908 1.00 86.19 91 GLY A N 1
ATOM 691 C CA . GLY A 1 91 ? 2.630 -12.147 6.889 1.00 86.19 91 GLY A CA 1
ATOM 692 C C . GLY A 1 91 ? 2.487 -11.564 8.300 1.00 86.19 91 GLY A C 1
ATOM 693 O O . GLY A 1 91 ? 2.326 -12.307 9.263 1.00 86.19 91 GLY A O 1
ATOM 694 N N . ARG A 1 92 ? 2.559 -10.234 8.447 1.00 89.81 92 ARG A N 1
ATOM 695 C CA . ARG A 1 92 ? 2.448 -9.543 9.742 1.00 89.81 92 ARG A CA 1
ATOM 696 C C . ARG A 1 92 ? 1.028 -9.021 9.977 1.00 89.81 92 ARG A C 1
ATOM 698 O O . ARG A 1 92 ? 0.365 -8.676 8.992 1.00 89.81 92 ARG A O 1
ATOM 705 N N . PRO A 1 93 ? 0.586 -8.884 11.240 1.00 94.25 93 PRO A N 1
ATOM 706 C CA . PRO A 1 93 ? -0.657 -8.194 11.569 1.00 94.25 93 PRO A CA 1
ATOM 707 C C . PRO A 1 93 ? -0.685 -6.759 11.032 1.00 94.25 93 PRO A C 1
ATOM 709 O O . PRO A 1 93 ? 0.351 -6.107 10.884 1.00 94.25 93 PRO A O 1
ATOM 712 N N . TRP A 1 94 ? -1.883 -6.251 10.768 1.00 96.25 94 TRP A N 1
ATOM 713 C CA . TRP A 1 94 ? -2.096 -4.875 10.345 1.00 96.25 94 TRP A CA 1
ATOM 714 C C . TRP A 1 94 ? -1.867 -3.901 11.495 1.00 96.25 94 TRP A C 1
ATOM 716 O O . TRP A 1 94 ? -2.428 -4.052 12.581 1.00 96.25 94 TRP A O 1
ATOM 726 N N . THR A 1 95 ? -1.103 -2.847 11.226 1.00 95.50 95 THR A N 1
ATOM 727 C CA . THR A 1 95 ? -0.981 -1.682 12.106 1.00 95.50 95 THR A CA 1
ATOM 728 C C . THR A 1 95 ? -1.664 -0.475 11.470 1.00 95.50 95 THR A C 1
ATOM 730 O O . THR A 1 95 ? -1.843 -0.409 10.248 1.00 95.50 95 THR A O 1
ATOM 733 N N . GLY A 1 96 ? -2.025 0.515 12.293 1.00 92.31 96 GLY A N 1
ATOM 734 C CA . GLY A 1 96 ? -2.549 1.786 11.788 1.00 92.31 96 GLY A CA 1
ATOM 735 C C . GLY A 1 96 ? -1.571 2.488 10.838 1.00 92.31 96 GLY A C 1
ATOM 736 O O . GLY A 1 96 ? -2.000 3.104 9.869 1.00 92.31 96 GLY A O 1
ATOM 737 N N . GLU A 1 97 ? -0.263 2.332 11.049 1.00 93.00 97 GLU A N 1
ATOM 738 C CA . GLU A 1 97 ? 0.780 2.874 10.170 1.00 93.00 97 GLU A CA 1
ATOM 739 C C . GLU A 1 97 ? 0.779 2.215 8.782 1.00 93.00 97 GLU A C 1
ATOM 741 O O . GLU A 1 97 ? 0.848 2.909 7.763 1.00 93.00 97 GLU A O 1
ATOM 746 N N . CYS A 1 98 ? 0.632 0.886 8.712 1.00 90.31 98 CYS A N 1
ATOM 747 C CA . CYS A 1 98 ? 0.520 0.180 7.435 1.00 90.31 98 CYS A CA 1
ATOM 748 C C . CYS A 1 98 ? -0.714 0.647 6.653 1.00 90.31 98 CYS A C 1
ATOM 750 O O . CYS A 1 98 ? -0.618 0.956 5.465 1.00 90.31 98 CYS A O 1
ATOM 752 N N . VAL A 1 99 ? -1.865 0.757 7.324 1.00 92.56 99 VAL A N 1
ATOM 753 C CA . VAL A 1 99 ? -3.097 1.268 6.703 1.00 92.56 99 VAL A CA 1
ATOM 754 C C . VAL A 1 99 ? -2.928 2.726 6.264 1.00 92.56 99 VAL A C 1
ATOM 756 O O . VAL A 1 99 ? -3.296 3.072 5.143 1.00 92.56 99 VAL A O 1
ATOM 759 N N . GLY A 1 100 ? -2.330 3.571 7.106 1.00 91.56 100 GLY A N 1
ATOM 760 C CA . GLY A 1 100 ? -2.041 4.970 6.786 1.00 91.56 100 GLY A CA 1
ATOM 761 C C . GLY A 1 100 ? -1.154 5.108 5.548 1.00 91.56 100 GLY A C 1
ATOM 762 O O . GLY A 1 100 ? -1.434 5.925 4.674 1.00 91.56 100 GLY A O 1
ATOM 763 N N . THR A 1 101 ? -0.145 4.245 5.421 1.00 89.81 101 THR A N 1
ATOM 764 C CA . THR A 1 101 ? 0.738 4.191 4.250 1.00 89.81 101 THR A CA 1
ATOM 765 C C . THR A 1 101 ? -0.031 3.829 2.979 1.00 89.81 101 THR A C 1
ATOM 767 O O . THR A 1 101 ? 0.204 4.440 1.940 1.00 89.81 101 THR A O 1
ATOM 770 N N . ILE A 1 102 ? -0.970 2.875 3.041 1.00 89.00 102 ILE A N 1
ATOM 771 C CA . ILE A 1 102 ? -1.835 2.532 1.898 1.00 89.00 102 ILE A CA 1
ATOM 772 C C . ILE A 1 102 ? -2.703 3.725 1.498 1.00 89.00 102 ILE A C 1
ATOM 774 O O . ILE A 1 102 ? -2.715 4.101 0.329 1.00 89.00 102 ILE A O 1
ATOM 778 N N . LEU A 1 103 ? -3.380 4.349 2.463 1.00 86.88 103 LEU A N 1
ATOM 779 C CA . LEU A 1 103 ? -4.278 5.480 2.216 1.00 86.88 103 LEU A CA 1
ATOM 780 C C . LEU A 1 103 ? -3.546 6.715 1.668 1.00 86.88 103 LEU A C 1
ATOM 782 O O . LEU A 1 103 ? -4.109 7.452 0.863 1.00 86.88 103 LEU A O 1
ATOM 786 N N . ALA A 1 104 ? -2.293 6.931 2.074 1.00 85.50 104 ALA A N 1
ATOM 787 C CA . ALA A 1 104 ? -1.459 8.034 1.600 1.00 85.50 104 ALA A CA 1
ATOM 788 C C . ALA A 1 104 ? -0.771 7.756 0.249 1.00 85.50 104 ALA A C 1
ATOM 790 O O . ALA A 1 104 ? -0.162 8.659 -0.334 1.00 85.50 104 ALA A O 1
ATOM 791 N N . SER A 1 105 ? -0.808 6.513 -0.243 1.00 79.88 105 SER A N 1
ATOM 792 C CA . SER A 1 105 ? -0.074 6.118 -1.441 1.00 79.88 105 SER A CA 1
ATOM 793 C C . SER A 1 105 ? -0.915 6.282 -2.705 1.00 79.88 105 SER A C 1
ATOM 795 O O . SER A 1 105 ? -1.907 5.589 -2.918 1.00 79.88 105 SER A O 1
ATOM 797 N N . GLU A 1 106 ? -0.458 7.154 -3.603 1.00 70.50 106 GLU A N 1
ATOM 798 C CA . GLU A 1 106 ? -1.128 7.429 -4.882 1.00 70.50 106 GLU A CA 1
ATOM 799 C C . GLU A 1 106 ? -1.119 6.233 -5.851 1.00 70.50 106 GLU A C 1
ATOM 801 O O . GLU A 1 106 ? -1.922 6.193 -6.775 1.00 70.50 106 GLU A O 1
ATOM 806 N N . LYS A 1 107 ? -0.294 5.204 -5.613 1.00 74.56 107 LYS A N 1
ATOM 807 C CA . LYS A 1 107 ? -0.272 3.990 -6.450 1.00 74.56 107 LYS A CA 1
ATOM 808 C C . LYS A 1 107 ? -1.600 3.219 -6.467 1.00 74.56 107 LYS A C 1
ATOM 810 O O . LYS A 1 107 ? -1.812 2.399 -7.351 1.00 74.56 107 LYS A O 1
ATOM 815 N N . TYR A 1 108 ? -2.485 3.468 -5.498 1.00 74.94 108 TYR A N 1
ATOM 816 C CA . TYR A 1 108 ? -3.782 2.793 -5.379 1.00 74.94 108 TYR A CA 1
ATOM 817 C C . TYR A 1 108 ? -4.941 3.512 -6.075 1.00 74.94 108 TYR A C 1
ATOM 819 O O . TYR A 1 108 ? -6.028 2.949 -6.167 1.00 74.94 108 TYR A O 1
ATOM 827 N N . ILE A 1 109 ? -4.724 4.722 -6.597 1.00 65.88 109 ILE A N 1
ATOM 828 C CA . ILE A 1 109 ? -5.724 5.462 -7.386 1.00 65.88 109 ILE A CA 1
ATOM 829 C C . ILE A 1 109 ? -5.491 5.309 -8.896 1.00 65.88 109 ILE A C 1
ATOM 831 O O . ILE A 1 109 ? -5.871 6.181 -9.666 1.00 65.88 109 ILE A O 1
ATOM 835 N N . GLY A 1 110 ? -4.803 4.244 -9.325 1.00 50.69 110 GLY A N 1
ATOM 836 C CA . GLY A 1 110 ? -4.416 4.032 -10.728 1.00 50.69 110 GLY A CA 1
ATOM 837 C C . GLY A 1 110 ? -3.263 4.926 -11.191 1.00 50.69 110 GLY A C 1
ATOM 838 O O . GLY A 1 110 ? -2.563 4.588 -12.136 1.00 50.69 110 GLY A O 1
ATOM 839 N N . ASN A 1 111 ? -2.972 6.004 -10.460 1.00 43.19 111 ASN A N 1
ATOM 840 C CA . ASN A 1 111 ? -1.808 6.829 -10.717 1.00 43.19 111 ASN A CA 1
ATOM 841 C C . ASN A 1 111 ? -0.544 6.095 -10.276 1.00 43.19 111 ASN A C 1
ATOM 843 O O . ASN A 1 111 ? -0.147 6.117 -9.108 1.00 43.19 111 ASN A O 1
ATOM 847 N N . SER A 1 112 ? 0.171 5.513 -11.225 1.00 43.06 112 SER A N 1
ATOM 848 C CA . SER A 1 112 ? 1.587 5.278 -10.997 1.00 43.06 112 SER A CA 1
ATOM 849 C C . SER A 1 112 ? 2.276 6.653 -10.937 1.00 43.06 112 SER A C 1
ATOM 851 O O . SER A 1 112 ? 2.588 7.248 -11.958 1.00 43.06 112 SER A O 1
ATOM 853 N N . VAL A 1 113 ? 2.407 7.249 -9.745 1.00 40.03 113 VAL A N 1
ATOM 854 C CA . VAL A 1 113 ? 3.029 8.577 -9.587 1.00 40.03 113 VAL A CA 1
ATOM 855 C C . VAL A 1 113 ? 4.533 8.425 -9.422 1.00 40.03 113 VAL A C 1
ATOM 857 O O . VAL A 1 113 ? 5.016 7.857 -8.441 1.00 40.03 113 VAL A O 1
ATOM 860 N N . TRP A 1 114 ? 5.283 8.994 -10.365 1.00 46.78 114 TRP A N 1
ATOM 861 C CA . TRP A 1 114 ? 6.740 9.091 -10.307 1.00 46.78 114 TRP A CA 1
ATOM 862 C C . TRP A 1 114 ? 7.218 10.510 -9.953 1.00 46.78 114 TRP A C 1
ATOM 864 O O . TRP A 1 114 ? 6.520 11.498 -10.166 1.00 46.78 114 TRP A O 1
ATOM 874 N N . ASN A 1 115 ? 8.478 10.603 -9.500 1.00 36.06 115 ASN A N 1
ATOM 875 C CA . ASN A 1 115 ? 9.292 11.831 -9.457 1.00 36.06 115 ASN A CA 1
ATOM 876 C C . ASN A 1 115 ? 9.053 12.840 -8.302 1.00 36.06 115 ASN A C 1
ATOM 878 O O . ASN A 1 115 ? 9.153 14.046 -8.515 1.00 36.06 115 ASN A O 1
ATOM 882 N N . ARG A 1 116 ? 8.824 12.395 -7.052 1.00 40.66 116 ARG A N 1
ATOM 883 C CA . ARG A 1 116 ? 8.749 13.327 -5.896 1.00 40.66 116 ARG A CA 1
ATOM 884 C C . ARG A 1 116 ? 10.105 13.903 -5.452 1.00 40.66 116 ARG A C 1
ATOM 886 O O . ARG A 1 116 ? 10.158 15.027 -4.954 1.00 40.66 116 ARG A O 1
ATOM 893 N N . ILE A 1 117 ? 11.199 13.153 -5.595 1.00 33.34 117 ILE A N 1
ATOM 894 C CA . ILE A 1 117 ? 12.536 13.547 -5.119 1.00 33.34 117 ILE A CA 1
ATOM 895 C C . ILE A 1 117 ? 13.587 13.085 -6.128 1.00 33.34 117 ILE A C 1
ATOM 897 O O . ILE A 1 117 ? 13.604 11.918 -6.512 1.00 33.34 117 ILE A O 1
ATOM 901 N N . SER A 1 118 ? 14.469 13.997 -6.536 1.00 34.47 118 SER A N 1
ATOM 902 C CA . SER A 1 118 ? 15.652 13.693 -7.341 1.00 34.47 118 SER A CA 1
ATOM 903 C C . SER A 1 118 ? 16.911 13.772 -6.483 1.00 34.47 118 SER A C 1
ATOM 905 O O . SER A 1 118 ? 17.121 14.743 -5.757 1.00 34.47 118 SER A O 1
ATOM 907 N N . HIS A 1 119 ? 17.768 12.760 -6.596 1.00 32.78 119 HIS A N 1
ATOM 908 C CA . HIS A 1 119 ? 19.132 12.787 -6.078 1.00 32.78 119 HIS A CA 1
ATOM 909 C C . HIS A 1 119 ? 20.067 12.390 -7.219 1.00 32.78 119 HIS A C 1
ATOM 911 O O . HIS A 1 119 ? 19.970 11.283 -7.751 1.00 32.78 119 HIS A O 1
ATOM 917 N N . ARG A 1 120 ? 20.913 13.324 -7.655 1.00 35.97 120 ARG A N 1
ATOM 918 C CA . ARG A 1 120 ? 21.963 13.062 -8.646 1.00 35.97 120 ARG A CA 1
ATOM 919 C C . ARG A 1 120 ? 23.267 12.834 -7.885 1.00 35.97 120 ARG A C 1
ATOM 921 O O . ARG A 1 120 ? 23.497 13.484 -6.872 1.00 35.97 120 ARG A O 1
ATOM 928 N N . LEU A 1 121 ? 24.105 11.909 -8.353 1.00 27.95 121 LEU A N 1
ATOM 929 C CA . LEU A 1 121 ? 25.434 11.694 -7.770 1.00 27.95 121 LEU A CA 1
ATOM 930 C C . LEU A 1 121 ? 26.208 13.026 -7.741 1.00 27.95 121 LEU A C 1
ATOM 932 O O . LEU A 1 121 ? 26.247 13.718 -8.757 1.00 27.95 121 LEU A O 1
ATOM 936 N N . LEU A 1 122 ? 26.773 13.356 -6.570 1.00 29.23 122 LEU A N 1
ATOM 937 C CA . LEU A 1 122 ? 27.469 14.609 -6.212 1.00 29.23 122 LEU A CA 1
ATOM 938 C C . LEU A 1 122 ? 26.603 15.879 -6.046 1.00 29.23 122 LEU A C 1
ATOM 940 O O . LEU A 1 122 ? 27.163 16.964 -5.917 1.00 29.23 122 LEU A O 1
ATOM 944 N N . GLN A 1 123 ? 25.267 15.792 -5.993 1.00 32.34 123 GLN A N 1
ATOM 945 C CA . GLN A 1 123 ? 24.417 16.964 -5.720 1.00 32.34 123 GLN A C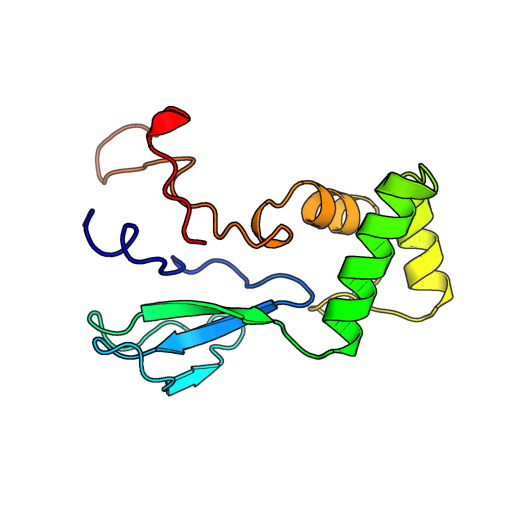A 1
ATOM 946 C C . GLN A 1 123 ? 23.352 16.721 -4.649 1.00 32.34 123 GLN A C 1
ATOM 948 O O . GLN A 1 123 ? 22.764 15.644 -4.561 1.00 32.34 123 GLN A O 1
ATOM 953 N N . ASN A 1 124 ? 23.071 17.771 -3.870 1.00 34.09 124 ASN A N 1
ATOM 954 C CA . ASN A 1 124 ? 22.076 17.744 -2.803 1.00 34.09 124 ASN A CA 1
ATOM 955 C C . ASN A 1 124 ? 20.674 17.385 -3.315 1.00 34.09 124 ASN A C 1
ATOM 957 O O . ASN A 1 124 ? 20.272 17.706 -4.432 1.00 34.09 124 ASN A O 1
ATOM 961 N N . ARG A 1 125 ? 19.924 16.706 -2.447 1.00 34.62 125 ARG A N 1
ATOM 962 C CA . ARG A 1 125 ? 18.566 16.201 -2.667 1.00 34.62 125 ARG A CA 1
ATOM 963 C C . ARG A 1 125 ? 17.604 17.348 -3.002 1.00 34.62 125 ARG A C 1
ATOM 965 O O . ARG A 1 125 ? 17.407 18.241 -2.185 1.00 34.62 125 ARG A O 1
ATOM 972 N N . VAL A 1 126 ? 16.959 17.293 -4.170 1.00 38.47 126 VAL A N 1
ATOM 973 C CA . VAL A 1 126 ? 15.984 18.309 -4.609 1.00 38.47 126 VAL A CA 1
ATOM 974 C C . VAL A 1 126 ? 14.580 17.706 -4.637 1.00 38.47 126 VAL A C 1
ATOM 976 O O . VAL A 1 126 ? 14.342 16.653 -5.239 1.00 38.47 126 VAL A O 1
ATOM 979 N N . ARG A 1 127 ? 13.634 18.375 -3.968 1.00 38.56 127 ARG A N 1
ATOM 980 C CA . ARG A 1 127 ? 12.196 18.085 -4.053 1.00 38.56 127 ARG A CA 1
ATOM 981 C C . ARG A 1 127 ? 11.671 18.675 -5.361 1.00 38.56 127 ARG A C 1
ATOM 983 O O . ARG A 1 127 ? 11.735 19.886 -5.547 1.00 38.56 127 ARG A O 1
ATOM 990 N N . ASN A 1 128 ? 11.176 17.831 -6.262 1.00 40.34 128 ASN A N 1
ATOM 991 C CA . ASN A 1 128 ? 10.732 18.297 -7.575 1.00 40.34 128 ASN A CA 1
ATOM 992 C C . ASN A 1 128 ? 9.327 18.921 -7.510 1.00 40.34 128 ASN A C 1
ATOM 994 O O . ASN A 1 128 ? 8.484 18.445 -6.742 1.00 40.34 128 ASN A O 1
ATOM 998 N N . PRO A 1 129 ? 9.069 19.979 -8.301 1.00 35.84 129 PRO A N 1
ATOM 999 C CA . PRO A 1 129 ? 7.793 20.681 -8.296 1.00 35.84 129 PRO A CA 1
ATOM 1000 C C . PRO A 1 129 ? 6.650 19.809 -8.856 1.00 35.84 129 PRO A C 1
ATOM 1002 O O . PRO A 1 129 ? 6.903 18.947 -9.702 1.00 35.84 129 PRO A O 1
ATOM 1005 N N . PRO A 1 130 ? 5.386 20.052 -8.451 1.00 39.19 130 PRO A N 1
ATOM 1006 C CA . PRO A 1 130 ? 4.235 19.210 -8.805 1.00 39.19 130 PRO A CA 1
ATOM 1007 C C . PRO A 1 130 ? 3.975 19.034 -10.309 1.00 39.19 130 PRO A C 1
ATOM 1009 O O . PRO A 1 130 ? 3.414 18.024 -10.720 1.00 39.19 130 PRO A O 1
ATOM 1012 N N . GLY A 1 131 ? 4.409 19.985 -11.142 1.00 37.81 131 GLY A N 1
ATOM 1013 C CA . GLY A 1 131 ? 4.299 19.907 -12.606 1.00 37.81 131 GLY A CA 1
ATOM 1014 C C . GLY A 1 131 ? 5.292 18.947 -13.277 1.00 37.81 131 GLY A C 1
ATOM 1015 O O . GLY A 1 131 ? 5.187 18.698 -14.471 1.00 37.81 131 GLY A O 1
ATOM 1016 N N . ALA A 1 132 ? 6.253 18.396 -12.529 1.00 35.53 132 ALA A N 1
ATOM 1017 C CA . ALA A 1 132 ? 7.197 17.385 -13.013 1.00 35.53 132 ALA A CA 1
ATOM 1018 C C . ALA A 1 132 ? 6.748 15.945 -12.696 1.00 35.53 132 ALA A C 1
ATOM 1020 O O . ALA A 1 132 ? 7.514 14.996 -12.915 1.00 35.53 132 ALA A O 1
ATOM 1021 N N . PHE A 1 133 ? 5.540 15.783 -12.147 1.00 41.78 133 PHE A N 1
ATOM 1022 C CA . PHE A 1 133 ? 4.927 14.483 -11.910 1.00 41.78 133 PHE A CA 1
ATOM 1023 C C . PHE A 1 133 ? 4.410 13.942 -13.238 1.00 41.78 133 PHE A C 1
ATOM 1025 O O . PHE A 1 133 ? 3.563 14.548 -13.887 1.00 41.78 133 PHE A O 1
ATOM 1032 N N . VAL A 1 134 ? 4.945 12.798 -13.649 1.00 37.19 134 VAL A N 1
ATOM 1033 C CA . VAL A 1 134 ? 4.438 12.076 -14.814 1.00 37.19 134 VAL A CA 1
ATOM 1034 C C . VAL A 1 134 ? 3.316 11.172 -14.318 1.00 37.19 134 VAL A C 1
ATOM 1036 O O . VAL A 1 134 ? 3.540 10.368 -13.413 1.00 37.19 134 VAL A O 1
ATOM 1039 N N . ARG A 1 135 ? 2.122 11.351 -14.884 1.00 36.66 135 ARG A N 1
ATOM 1040 C CA . ARG A 1 135 ? 0.948 10.493 -14.695 1.00 36.66 135 ARG A CA 1
ATOM 1041 C C . ARG A 1 135 ? 0.780 9.681 -15.980 1.00 36.66 135 ARG A C 1
ATOM 1043 O O . ARG A 1 135 ? 0.911 10.255 -17.059 1.00 36.66 135 ARG A O 1
ATOM 1050 N N . ALA A 1 136 ? 0.580 8.375 -15.862 1.00 33.62 136 ALA A N 1
ATOM 1051 C CA . ALA A 1 136 ? 0.153 7.523 -16.967 1.00 33.62 136 ALA A CA 1
ATOM 1052 C C . ALA A 1 136 ? -1.259 7.041 -16.618 1.00 33.62 136 ALA A C 1
ATOM 1054 O O . ALA A 1 136 ? -1.439 6.552 -15.499 1.00 33.62 136 ALA A O 1
ATOM 1055 N N . ASP A 1 137 ? -2.211 7.278 -17.522 1.00 34.84 137 ASP A N 1
ATOM 1056 C CA . ASP A 1 137 ? -3.591 6.779 -17.439 1.00 34.84 137 ASP A CA 1
ATOM 1057 C C . ASP A 1 137 ? -3.660 5.271 -17.730 1.00 34.84 137 ASP A C 1
ATOM 1059 O O . ASP A 1 137 ? -2.834 4.787 -18.544 1.00 34.84 137 ASP A O 1
#

Foldseek 3Di:
DPPQVLVAFDDQDDLFFQKWWFKAALVGHTPGTADPPDDDPDPRIGIHIDGDDPVRLVLLVVLVCCCPVVVDQLQVSQVVCVVVVHATPVRHRGHSVSSVCSVPDPVSVVWPWDDQWDDDVPDDIDGDDPVPIRGDD

Secondary structure (DSSP, 8-state):
--TTGGGT---S----TTEEEEEE-TTS-EEEEE-TT---SSSS-EEEEEE--HHHHHHHHHHHHHHHTT---HHHHHHHHHHTT---TTSPPP-HHHHHHHHH-GGGTT---B-SEE--TTS--EEPPGGG-B---